Protein AF-A0A850VJ33-F1 (afdb_monomer_lite)

Sequence (63 aa):
AEEGAAAQSSRSSIPMDAEHVELVKRTMASVKLPTLGIPAWASQISEDQWKDVVQRTLQARQS

Secondary structure (DSSP, 8-state):
--SSSHHHHTTS--PPPHHHHHHHHHHHHH----GGG--HHHHHS-HHHHHHHHHHHHHHHH-

Radius of gyration: 16.08 Å; chains: 1; bounding box: 30×30×42 Å

pLDDT: mean 73.67, std 12.95, range [39.78, 89.19]

Organism: Fregata magnificens (NCBI:txid37042)

Structure (mmCIF, N/CA/C/O backbone):
data_AF-A0A850VJ33-F1
#
_entry.id   AF-A0A850VJ33-F1
#
loop_
_atom_site.group_PDB
_atom_site.id
_atom_site.type_symbol
_atom_site.label_atom_id
_atom_site.label_alt_id
_atom_site.label_comp_id
_atom_site.label_asym_id
_atom_site.label_entity_id
_atom_site.label_seq_id
_atom_site.pdbx_PDB_ins_code
_atom_site.Cartn_x
_atom_site.Cartn_y
_atom_site.Cartn_z
_atom_site.occupancy
_atom_site.B_iso_or_equiv
_atom_site.auth_seq_id
_atom_site.auth_comp_id
_atom_site.auth_asym_id
_atom_site.auth_atom_id
_atom_site.pdbx_PDB_model_num
ATOM 1 N N . ALA A 1 1 ? -8.690 -17.836 -31.749 1.00 39.78 1 ALA A N 1
ATOM 2 C CA . ALA A 1 1 ? -7.682 -18.067 -30.697 1.00 39.78 1 ALA A CA 1
ATOM 3 C C . ALA A 1 1 ? -7.105 -16.708 -30.316 1.00 39.78 1 ALA A C 1
ATOM 5 O O . ALA A 1 1 ? -6.227 -16.231 -31.015 1.00 39.78 1 ALA A O 1
ATOM 6 N N . GLU A 1 2 ? -7.659 -16.046 -29.295 1.00 48.59 2 GLU A N 1
ATOM 7 C CA . GLU A 1 2 ? -7.284 -14.668 -28.897 1.00 48.59 2 GLU A CA 1
ATOM 8 C C . GLU A 1 2 ? -6.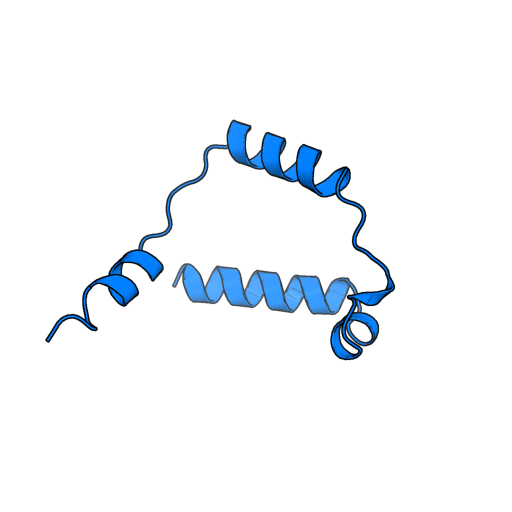988 -14.534 -27.388 1.00 48.59 2 GLU A C 1
ATOM 10 O O . GLU A 1 2 ? -6.945 -13.444 -26.839 1.00 48.59 2 GLU A O 1
ATOM 15 N N . GLU A 1 3 ? -6.708 -15.644 -26.703 1.00 48.34 3 GLU A N 1
ATOM 16 C CA . GLU A 1 3 ? -6.439 -15.678 -25.251 1.00 48.34 3 GLU A CA 1
ATOM 17 C C . GLU A 1 3 ? -4.936 -15.497 -24.912 1.00 48.34 3 GLU A C 1
ATOM 19 O O . GLU A 1 3 ? -4.529 -15.587 -23.759 1.00 48.34 3 GLU A O 1
ATOM 24 N N . GLY A 1 4 ? -4.076 -15.262 -25.915 1.00 49.84 4 GLY A N 1
ATOM 25 C CA . GLY A 1 4 ? -2.610 -15.213 -25.758 1.00 49.84 4 GLY A CA 1
ATOM 26 C C . GLY A 1 4 ? -1.981 -13.813 -25.727 1.00 49.84 4 GLY A C 1
ATOM 27 O O . GLY A 1 4 ? -0.808 -13.678 -25.377 1.00 49.84 4 GLY A O 1
ATOM 28 N N . ALA A 1 5 ? -2.721 -12.763 -26.094 1.00 49.94 5 ALA A N 1
ATOM 29 C CA . ALA A 1 5 ? -2.181 -11.402 -26.203 1.00 49.94 5 ALA A CA 1
ATOM 30 C C . ALA A 1 5 ? -2.305 -10.594 -24.895 1.00 49.94 5 ALA A C 1
ATOM 32 O O . ALA A 1 5 ? -1.385 -9.861 -24.534 1.00 49.94 5 ALA A O 1
ATOM 33 N N . ALA A 1 6 ? -3.388 -10.778 -24.129 1.00 50.34 6 ALA A N 1
ATOM 34 C CA . ALA A 1 6 ? -3.617 -10.046 -22.876 1.00 50.34 6 ALA A CA 1
ATOM 35 C C . ALA A 1 6 ? -2.602 -10.406 -21.770 1.00 50.34 6 ALA A C 1
ATOM 37 O O . ALA A 1 6 ? -2.168 -9.537 -21.015 1.00 50.34 6 ALA A O 1
ATOM 38 N N . ALA A 1 7 ? -2.152 -11.666 -21.717 1.00 52.47 7 ALA A N 1
ATOM 39 C CA . ALA A 1 7 ? -1.183 -12.134 -20.722 1.00 52.47 7 ALA A CA 1
ATOM 40 C C . ALA A 1 7 ? 0.240 -11.577 -20.938 1.00 52.47 7 ALA A C 1
ATOM 42 O O . ALA A 1 7 ? 1.006 -11.438 -19.984 1.00 52.47 7 ALA A O 1
ATOM 43 N N . GLN A 1 8 ? 0.603 -11.225 -22.178 1.00 50.91 8 GLN A N 1
ATOM 44 C CA . GLN A 1 8 ? 1.922 -10.657 -22.491 1.00 50.91 8 GLN A CA 1
ATOM 45 C C . GLN A 1 8 ? 2.038 -9.201 -22.027 1.00 50.91 8 GLN A C 1
ATOM 47 O O . GLN A 1 8 ? 3.082 -8.804 -21.513 1.00 50.91 8 GLN A O 1
ATOM 52 N N . SER A 1 9 ? 0.942 -8.436 -22.097 1.00 56.09 9 SER A N 1
ATOM 53 C CA . SER A 1 9 ? 0.874 -7.072 -21.556 1.00 56.09 9 SER A CA 1
ATOM 54 C C . SER A 1 9 ? 1.104 -7.031 -20.040 1.00 56.09 9 SER A C 1
ATOM 56 O O . SER A 1 9 ? 1.691 -6.075 -19.540 1.00 56.09 9 SER A O 1
ATOM 58 N N . SER A 1 10 ? 0.721 -8.083 -19.306 1.00 55.94 10 SER A N 1
ATOM 59 C CA . SER A 1 10 ? 0.915 -8.168 -17.850 1.00 55.94 10 SER A CA 1
ATOM 60 C C . SER A 1 10 ? 2.383 -8.323 -17.423 1.00 55.94 10 SER A C 1
ATOM 62 O O . SER A 1 10 ? 2.698 -8.141 -16.243 1.00 55.94 10 SER A O 1
ATOM 64 N N . ARG A 1 11 ? 3.271 -8.693 -18.358 1.00 58.34 11 ARG A N 1
ATOM 65 C CA . ARG A 1 11 ? 4.696 -8.968 -18.111 1.00 58.34 11 ARG A CA 1
ATOM 66 C C . ARG A 1 11 ? 5.609 -7.796 -18.472 1.00 58.34 11 ARG A C 1
ATOM 68 O O . ARG A 1 11 ? 6.756 -7.763 -18.037 1.00 58.34 11 ARG A O 1
ATOM 75 N N . SER A 1 12 ? 5.106 -6.819 -19.219 1.00 62.38 12 SER A N 1
ATOM 76 C CA . SER A 1 12 ? 5.807 -5.562 -19.453 1.00 62.38 12 SER A CA 1
ATOM 77 C C . SER A 1 12 ? 5.626 -4.660 -18.235 1.00 62.38 12 SER A C 1
ATOM 79 O O . SER A 1 12 ? 4.585 -4.029 -18.066 1.00 62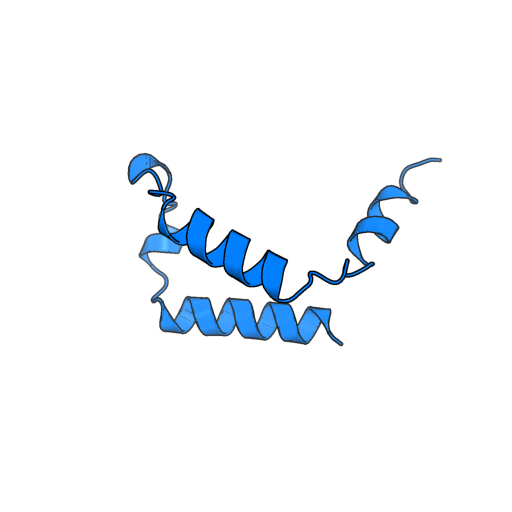.38 12 SER A O 1
ATOM 81 N N . SER A 1 13 ? 6.636 -4.605 -17.366 1.00 65.94 13 SER A N 1
ATOM 82 C CA . SER A 1 13 ? 6.716 -3.568 -16.336 1.00 65.94 13 SER A CA 1
ATOM 83 C C . SER A 1 13 ? 6.727 -2.207 -17.027 1.00 65.94 13 SER A C 1
ATOM 85 O O . SER A 1 13 ? 7.714 -1.847 -17.664 1.00 65.94 13 SER A O 1
ATOM 87 N N . ILE A 1 14 ? 5.617 -1.471 -16.947 1.00 72.62 14 ILE A N 1
ATOM 88 C CA . ILE A 1 14 ? 5.543 -0.098 -17.447 1.00 72.62 14 ILE A CA 1
ATOM 89 C C . ILE A 1 14 ? 6.341 0.757 -16.457 1.00 72.62 14 ILE A C 1
ATOM 91 O O . ILE A 1 14 ? 5.947 0.829 -15.288 1.00 72.62 14 ILE A O 1
ATOM 95 N N . PRO A 1 15 ? 7.478 1.351 -16.865 1.00 69.38 15 PRO A N 1
ATOM 96 C CA . PRO A 1 15 ? 8.265 2.171 -15.958 1.00 69.38 15 PRO A CA 1
ATOM 97 C C . PRO A 1 15 ? 7.429 3.380 -15.526 1.00 69.38 15 PRO A C 1
ATOM 99 O O . PRO A 1 15 ? 6.864 4.085 -16.360 1.00 69.38 15 PRO A O 1
ATOM 102 N N . MET A 1 16 ? 7.336 3.599 -14.216 1.00 78.38 16 MET A N 1
ATOM 103 C CA . MET A 1 16 ? 6.691 4.773 -13.635 1.00 78.38 16 MET A CA 1
ATOM 104 C C . MET A 1 16 ? 7.775 5.774 -13.245 1.00 78.38 16 MET A C 1
ATOM 106 O O . MET A 1 16 ? 8.720 5.411 -12.547 1.00 78.38 16 MET A O 1
ATOM 110 N N . ASP A 1 17 ? 7.653 7.011 -13.720 1.00 86.56 17 ASP A N 1
ATOM 111 C CA . ASP A 1 17 ? 8.610 8.075 -13.415 1.00 86.56 17 ASP A CA 1
ATOM 112 C C . ASP A 1 17 ? 8.583 8.469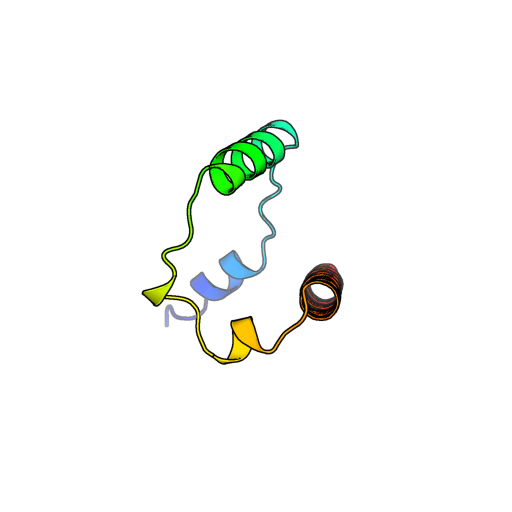 -11.923 1.00 86.56 17 ASP A C 1
ATOM 114 O O . ASP A 1 17 ? 7.564 8.298 -11.244 1.00 86.56 17 ASP A O 1
ATOM 118 N N . ALA A 1 18 ? 9.695 9.006 -11.411 1.00 84.12 18 ALA A N 1
ATOM 119 C CA . ALA A 1 18 ? 9.831 9.419 -10.017 1.00 84.12 18 ALA A CA 1
ATOM 120 C C . ALA A 1 18 ? 8.758 10.440 -9.590 1.00 84.12 18 ALA A C 1
ATOM 122 O O . ALA A 1 18 ? 8.151 10.260 -8.530 1.00 84.12 18 ALA A O 1
ATOM 123 N N . GLU A 1 19 ? 8.442 11.433 -10.428 1.00 86.19 19 GLU A N 1
ATOM 124 C CA . GLU A 1 19 ? 7.390 12.420 -10.141 1.00 86.19 19 GLU A CA 1
ATOM 125 C C . GLU A 1 19 ? 6.012 11.747 -10.040 1.00 86.19 19 GLU A C 1
ATOM 127 O O . GLU A 1 19 ? 5.206 12.044 -9.151 1.00 86.19 19 GLU A O 1
ATOM 132 N N . HIS A 1 20 ? 5.755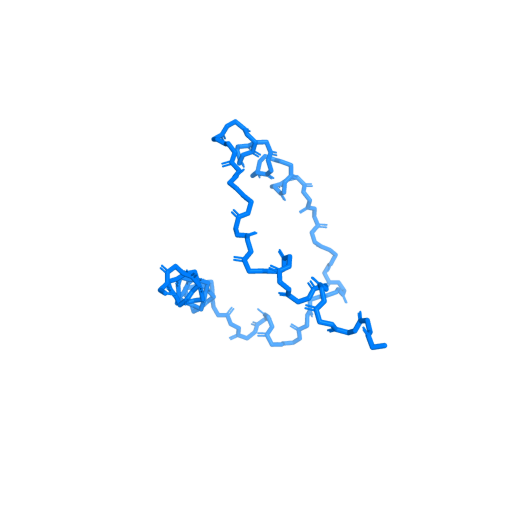 10.767 -10.910 1.00 83.50 20 HIS A N 1
ATOM 133 C CA . HIS A 1 20 ? 4.519 9.989 -10.894 1.00 83.50 20 HIS A CA 1
ATOM 134 C C . HIS A 1 20 ? 4.402 9.106 -9.644 1.00 83.50 20 HIS A C 1
ATOM 136 O O . HIS A 1 20 ? 3.310 8.980 -9.081 1.00 83.50 20 HIS A O 1
ATOM 142 N N . VAL A 1 21 ? 5.504 8.524 -9.165 1.00 86.75 21 VAL A N 1
ATOM 143 C CA . VAL A 1 21 ? 5.523 7.746 -7.916 1.00 86.75 21 VAL A CA 1
ATOM 144 C C . VAL A 1 21 ? 5.196 8.635 -6.717 1.00 86.75 21 VAL A C 1
ATOM 146 O O . VAL A 1 21 ? 4.400 8.243 -5.858 1.00 86.75 21 VAL A O 1
ATOM 149 N N . GLU A 1 22 ? 5.767 9.835 -6.644 1.00 87.38 22 GLU A N 1
ATOM 150 C CA . GLU A 1 22 ? 5.488 10.775 -5.554 1.00 87.38 22 GLU A CA 1
ATOM 151 C C . GLU A 1 22 ? 4.033 11.256 -5.560 1.00 87.38 22 GLU A C 1
ATOM 153 O O . GLU A 1 22 ? 3.397 11.311 -4.500 1.00 87.38 22 GLU A O 1
ATOM 158 N N . LEU A 1 23 ? 3.467 11.504 -6.744 1.00 88.44 23 LEU A N 1
ATOM 159 C CA . LEU A 1 23 ? 2.053 11.838 -6.901 1.00 88.44 23 LEU A CA 1
ATOM 160 C C . LEU A 1 23 ? 1.137 10.706 -6.415 1.00 88.44 23 LEU A C 1
ATOM 162 O O . LEU A 1 23 ? 0.177 10.967 -5.679 1.00 88.44 23 LEU A O 1
ATOM 166 N N . VAL A 1 24 ? 1.442 9.454 -6.771 1.00 87.88 24 VAL A N 1
ATOM 167 C CA . VAL A 1 24 ? 0.688 8.288 -6.286 1.00 87.88 24 VAL A CA 1
ATOM 168 C C . VAL A 1 24 ? 0.819 8.163 -4.776 1.00 87.88 24 VAL A C 1
ATOM 170 O O . VAL A 1 24 ? -0.199 8.032 -4.104 1.00 87.88 24 VAL A O 1
ATOM 173 N N . LYS A 1 25 ? 2.027 8.275 -4.211 1.00 86.44 25 LYS A N 1
ATOM 174 C CA . LYS A 1 25 ? 2.240 8.210 -2.754 1.00 86.44 25 LYS A CA 1
ATOM 175 C C . LYS A 1 25 ? 1.432 9.277 -2.013 1.00 86.44 25 LYS A C 1
ATOM 177 O O . LYS A 1 25 ? 0.753 8.956 -1.039 1.00 86.44 25 LYS A O 1
ATOM 182 N N . ARG A 1 26 ? 1.461 10.528 -2.486 1.00 89.19 26 ARG A N 1
ATOM 183 C CA . ARG A 1 26 ? 0.708 11.644 -1.890 1.00 89.19 26 ARG A CA 1
ATOM 184 C C . ARG A 1 26 ? -0.800 11.418 -1.964 1.00 89.19 26 ARG A C 1
ATOM 186 O O . ARG A 1 26 ? -1.509 11.638 -0.981 1.00 89.19 26 ARG A O 1
ATOM 193 N N . THR A 1 27 ? -1.280 10.981 -3.124 1.00 86.31 27 THR A N 1
ATOM 194 C CA . THR A 1 27 ? -2.704 10.712 -3.347 1.00 86.31 27 THR A CA 1
ATOM 195 C C . THR A 1 27 ? -3.167 9.546 -2.480 1.00 86.31 27 THR A C 1
ATOM 197 O O . THR A 1 27 ? -4.144 9.682 -1.750 1.00 86.31 27 THR A O 1
ATOM 200 N N . MET A 1 28 ? -2.418 8.442 -2.465 1.00 83.06 28 MET A N 1
ATOM 201 C CA . MET A 1 28 ? -2.721 7.252 -1.669 1.00 83.06 28 MET A CA 1
ATOM 202 C C . MET A 1 28 ? -2.690 7.519 -0.163 1.00 83.06 28 MET A C 1
ATOM 204 O O . MET A 1 28 ? -3.527 6.980 0.551 1.00 83.06 28 MET A O 1
ATOM 208 N N . ALA A 1 29 ? -1.809 8.397 0.326 1.00 82.19 29 ALA A N 1
ATOM 209 C CA . ALA A 1 29 ? -1.820 8.827 1.727 1.00 82.19 29 ALA A CA 1
ATOM 210 C C . ALA A 1 29 ? -3.109 9.580 2.119 1.00 82.19 29 ALA A C 1
ATOM 212 O O . ALA A 1 29 ? -3.479 9.602 3.291 1.00 82.19 29 ALA A O 1
ATOM 213 N N . SER A 1 30 ? -3.803 10.188 1.148 1.00 78.81 30 SER A N 1
ATOM 214 C CA . SER A 1 30 ? -5.094 10.862 1.361 1.00 78.81 30 SER A CA 1
ATOM 215 C C . SER A 1 30 ? -6.297 9.923 1.207 1.00 78.81 30 SER A C 1
ATOM 217 O O . SER A 1 30 ? -7.412 10.287 1.589 1.00 78.81 30 SER A O 1
ATOM 219 N N . VAL A 1 31 ? -6.098 8.714 0.671 1.00 81.69 31 VAL A N 1
ATOM 220 C CA . VAL A 1 31 ? -7.151 7.703 0.542 1.00 81.69 31 VAL A CA 1
ATOM 221 C C . VAL A 1 31 ? -7.382 7.055 1.903 1.00 81.69 31 VAL A C 1
ATOM 223 O O . VAL A 1 31 ? -6.546 6.318 2.420 1.00 81.69 31 VAL A O 1
ATOM 226 N N . LYS A 1 32 ? -8.557 7.300 2.487 1.00 73.88 32 LYS A N 1
ATOM 227 C CA . LYS A 1 32 ? -9.009 6.568 3.671 1.00 73.88 32 LYS A CA 1
ATOM 228 C C . LYS A 1 32 ? -9.605 5.240 3.226 1.00 73.88 32 LYS A C 1
ATOM 230 O O . LYS A 1 32 ? -10.648 5.218 2.576 1.00 73.88 32 LYS A O 1
ATOM 235 N N . LEU A 1 33 ? -8.947 4.140 3.582 1.00 69.69 33 LEU A N 1
ATOM 236 C CA . LEU A 1 33 ? -9.502 2.808 3.370 1.00 69.69 33 LEU A CA 1
ATOM 237 C C . LEU A 1 33 ? -10.769 2.645 4.230 1.00 69.69 33 LEU A C 1
ATOM 239 O O . LEU A 1 33 ? -10.715 2.902 5.437 1.00 69.69 33 LEU A O 1
ATOM 243 N N . PRO A 1 34 ? -11.913 2.241 3.647 1.00 74.56 34 PRO A N 1
ATOM 244 C CA . PRO A 1 34 ? -13.113 1.963 4.421 1.00 74.56 34 PRO A CA 1
ATOM 245 C C . PRO A 1 34 ? -12.853 0.762 5.335 1.00 74.56 34 PRO A C 1
ATOM 247 O O . PRO A 1 34 ? -12.495 -0.322 4.879 1.00 74.56 34 PRO A O 1
ATOM 250 N N . THR A 1 35 ? -13.064 0.947 6.635 1.00 63.50 35 THR A N 1
ATOM 251 C CA . THR A 1 35 ? -12.826 -0.074 7.670 1.00 63.50 35 THR A CA 1
ATOM 252 C C . THR A 1 35 ? -13.664 -1.341 7.477 1.00 63.50 35 THR A C 1
ATOM 254 O O . THR A 1 35 ? -13.244 -2.417 7.884 1.00 63.50 35 THR A O 1
ATOM 257 N N . LEU A 1 36 ? -14.812 -1.236 6.799 1.00 65.19 36 LEU A N 1
ATOM 258 C CA . LEU A 1 36 ? -15.700 -2.354 6.453 1.00 65.19 36 LEU A CA 1
ATOM 259 C C . LEU A 1 36 ? -15.186 -3.255 5.317 1.00 65.19 36 LEU A C 1
ATOM 261 O O . LEU A 1 36 ? -15.750 -4.323 5.098 1.00 65.19 36 LEU A O 1
ATOM 265 N N . GLY A 1 37 ? -14.148 -2.838 4.586 1.00 65.38 37 GLY A N 1
ATOM 266 C CA . GLY A 1 37 ? -13.593 -3.585 3.454 1.00 65.38 37 GLY A CA 1
ATOM 267 C C . GLY A 1 37 ? -12.286 -4.314 3.755 1.00 65.38 37 GLY A C 1
ATOM 268 O O . GLY A 1 37 ? -11.691 -4.865 2.832 1.00 65.38 37 GLY A O 1
ATOM 269 N N . ILE A 1 38 ? -11.805 -4.292 5.005 1.00 69.38 38 ILE A N 1
ATOM 270 C CA . ILE A 1 38 ? -10.542 -4.942 5.367 1.00 69.38 38 ILE A CA 1
ATOM 271 C C . ILE A 1 38 ? -10.811 -6.430 5.623 1.00 69.38 38 ILE A C 1
ATOM 273 O O . ILE A 1 38 ? -11.526 -6.771 6.567 1.00 69.38 38 ILE A O 1
ATOM 277 N N . PRO A 1 39 ? -10.271 -7.340 4.797 1.00 74.38 39 PRO A N 1
ATOM 278 C CA . PRO A 1 39 ? -10.482 -8.765 4.989 1.00 74.38 39 PRO A CA 1
ATOM 279 C C . PRO A 1 39 ? -9.748 -9.261 6.243 1.00 74.38 39 PRO A C 1
ATOM 281 O O . PRO A 1 39 ? -8.683 -8.759 6.595 1.00 74.38 39 PRO A O 1
ATOM 284 N N . ALA A 1 40 ? -10.280 -10.301 6.892 1.00 73.81 40 ALA A N 1
ATOM 285 C CA . ALA A 1 40 ? -9.754 -10.809 8.165 1.00 73.81 40 ALA A CA 1
ATOM 286 C C . ALA A 1 40 ? -8.271 -11.222 8.107 1.00 73.81 40 ALA A C 1
ATOM 288 O O . ALA A 1 40 ? -7.568 -11.145 9.110 1.00 73.81 40 ALA A O 1
ATOM 289 N N . TRP A 1 41 ? -7.772 -11.650 6.944 1.00 75.00 41 TRP A N 1
ATOM 290 C CA . TRP A 1 41 ? -6.353 -11.965 6.761 1.00 75.00 41 TRP A CA 1
ATOM 291 C C . TRP A 1 41 ? -5.460 -10.715 6.846 1.00 75.00 41 TRP A C 1
ATOM 293 O O . TRP A 1 41 ? -4.348 -10.805 7.356 1.00 75.00 41 TRP A O 1
ATOM 303 N N . ALA A 1 42 ? -5.944 -9.544 6.417 1.00 76.38 42 ALA A N 1
ATOM 304 C CA . ALA A 1 42 ? -5.183 -8.294 6.445 1.00 76.38 42 ALA A CA 1
ATOM 305 C C . ALA A 1 42 ? -5.059 -7.732 7.868 1.00 76.38 42 ALA A C 1
ATOM 307 O O . ALA A 1 42 ? -4.064 -7.096 8.187 1.00 76.38 42 ALA A O 1
ATOM 308 N N . SER A 1 43 ? -6.026 -8.022 8.745 1.00 72.56 43 SER A N 1
ATOM 309 C CA . SER A 1 43 ? -5.914 -7.715 10.178 1.00 72.56 43 SER A CA 1
ATOM 310 C C . SER A 1 43 ? -4.981 -8.662 10.939 1.00 72.56 43 SER A C 1
ATOM 312 O O . SER A 1 43 ? -4.546 -8.319 12.032 1.00 72.56 43 SER A O 1
ATOM 314 N N . GLN A 1 44 ? -4.689 -9.849 10.398 1.00 80.75 44 GLN A N 1
ATOM 315 C CA . GLN A 1 44 ? -3.828 -10.852 11.041 1.00 80.75 44 GLN A CA 1
ATOM 316 C C . GLN A 1 44 ? -2.353 -10.727 10.641 1.00 80.75 44 GLN A C 1
ATOM 318 O O . GLN A 1 44 ? -1.487 -11.305 11.294 1.00 80.75 44 GLN A O 1
ATOM 323 N N . ILE A 1 45 ? -2.058 -9.980 9.577 1.00 80.88 45 ILE A N 1
ATOM 324 C CA . ILE A 1 45 ? -0.697 -9.732 9.110 1.00 80.88 45 ILE A CA 1
ATOM 325 C C . ILE A 1 45 ? -0.175 -8.437 9.735 1.00 80.88 45 ILE A C 1
ATOM 327 O O . ILE A 1 45 ? -0.729 -7.359 9.531 1.00 80.88 45 ILE A O 1
ATOM 331 N N . SER A 1 46 ? 0.935 -8.540 10.466 1.00 82.56 46 SER A N 1
ATOM 332 C CA . SER A 1 46 ? 1.691 -7.376 10.931 1.00 82.56 46 SER A CA 1
ATOM 333 C C . SER A 1 46 ? 2.270 -6.591 9.752 1.00 82.56 46 SER A C 1
ATOM 335 O O . SER A 1 46 ? 2.636 -7.173 8.732 1.00 82.56 46 SER A O 1
ATOM 337 N N . GLU A 1 47 ? 2.448 -5.277 9.911 1.00 78.88 47 GLU A N 1
ATOM 338 C CA . GLU A 1 47 ? 3.018 -4.417 8.861 1.00 78.88 47 GLU A CA 1
ATOM 339 C C . GLU A 1 47 ? 4.397 -4.906 8.371 1.00 78.88 47 GLU A C 1
ATOM 341 O O . GLU A 1 47 ? 4.701 -4.835 7.183 1.00 78.88 47 GLU A O 1
ATOM 346 N N . ASP A 1 48 ? 5.205 -5.462 9.277 1.00 84.00 48 ASP A N 1
ATOM 347 C CA . ASP A 1 48 ? 6.503 -6.081 8.983 1.00 84.00 48 ASP A CA 1
ATOM 348 C C . ASP A 1 48 ? 6.379 -7.315 8.068 1.00 84.00 48 ASP A C 1
ATOM 350 O O . ASP A 1 48 ? 7.042 -7.411 7.038 1.00 84.00 48 ASP A O 1
ATOM 354 N N . GLN A 1 49 ? 5.431 -8.205 8.374 1.00 84.75 49 GLN A N 1
ATOM 355 C CA . GLN A 1 49 ? 5.141 -9.389 7.562 1.00 84.75 49 GLN A CA 1
ATOM 356 C C . GLN A 1 49 ? 4.592 -9.008 6.182 1.00 84.75 49 GLN A C 1
ATOM 358 O O . GLN A 1 49 ? 4.937 -9.627 5.177 1.00 84.75 49 GLN A O 1
ATOM 363 N N . TRP A 1 50 ? 3.767 -7.960 6.104 1.00 82.62 50 TRP A N 1
ATOM 364 C CA . TRP A 1 50 ? 3.289 -7.436 4.824 1.00 82.62 50 TRP A CA 1
ATOM 365 C C . TRP A 1 50 ? 4.431 -6.867 3.973 1.00 82.62 50 TRP A C 1
ATOM 367 O O . TRP A 1 50 ? 4.491 -7.128 2.770 1.00 82.62 50 TRP A O 1
ATOM 377 N N . LYS A 1 51 ? 5.354 -6.117 4.589 1.00 84.88 51 LYS A N 1
ATOM 378 C CA . LYS A 1 51 ? 6.540 -5.574 3.911 1.00 84.88 51 LYS A CA 1
ATOM 379 C C . LYS A 1 51 ? 7.396 -6.688 3.306 1.00 84.88 51 LYS A C 1
ATOM 381 O O . LYS A 1 51 ? 7.760 -6.558 2.137 1.00 84.88 51 LYS A O 1
ATOM 386 N N . ASP A 1 52 ? 7.624 -7.784 4.035 1.00 87.69 52 ASP A N 1
ATOM 387 C CA . ASP A 1 52 ? 8.353 -8.953 3.517 1.00 87.69 52 ASP A CA 1
ATOM 388 C C . ASP A 1 52 ? 7.663 -9.549 2.280 1.00 87.69 52 ASP A C 1
ATOM 390 O O . ASP A 1 52 ? 8.290 -9.707 1.232 1.00 87.69 52 ASP A O 1
ATOM 394 N N . VAL A 1 53 ? 6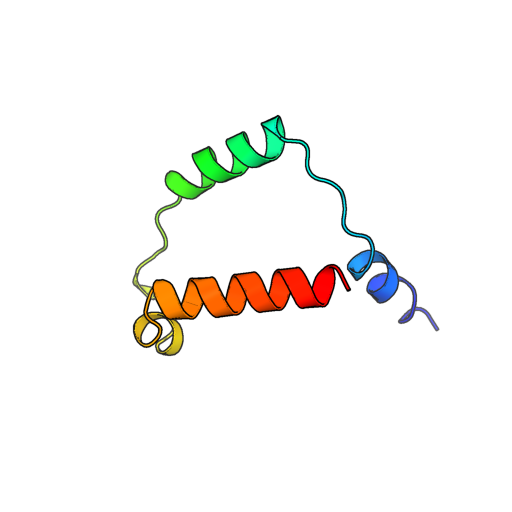.346 -9.783 2.345 1.00 83.62 53 VAL A N 1
ATOM 395 C CA . VAL A 1 53 ? 5.564 -10.324 1.216 1.00 83.62 53 VAL A CA 1
ATOM 396 C C . VAL A 1 53 ? 5.663 -9.426 -0.021 1.00 83.62 53 VAL A C 1
ATOM 398 O O . VAL A 1 53 ? 5.865 -9.924 -1.135 1.00 83.62 53 VAL A O 1
ATOM 401 N N . VAL A 1 54 ? 5.551 -8.107 0.155 1.00 84.94 54 VAL A N 1
ATOM 402 C CA . VAL A 1 54 ? 5.676 -7.138 -0.943 1.00 84.94 54 VAL A CA 1
ATOM 403 C C . VAL A 1 54 ? 7.088 -7.160 -1.527 1.00 84.94 54 VAL A C 1
ATOM 405 O O . VAL A 1 54 ? 7.231 -7.247 -2.747 1.00 84.94 54 VAL A O 1
ATOM 408 N N . GLN A 1 55 ? 8.127 -7.138 -0.689 1.00 83.88 55 GLN A N 1
ATOM 409 C CA . GLN A 1 55 ? 9.521 -7.193 -1.138 1.00 83.88 55 GLN A CA 1
ATOM 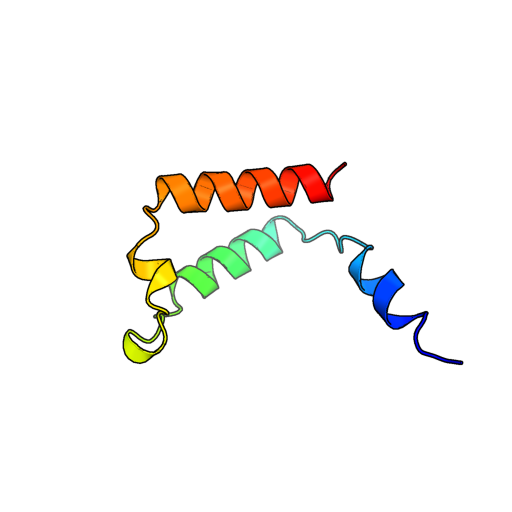410 C C . GLN A 1 55 ? 9.812 -8.477 -1.917 1.00 83.88 55 GLN A C 1
ATOM 412 O O . GLN A 1 55 ? 10.336 -8.407 -3.030 1.00 83.88 55 GLN A O 1
ATOM 417 N N . ARG A 1 56 ? 9.394 -9.635 -1.397 1.00 86.19 56 ARG A N 1
ATOM 418 C CA . ARG A 1 56 ? 9.578 -10.933 -2.061 1.00 86.19 56 ARG A CA 1
ATOM 419 C C . ARG A 1 56 ? 8.869 -10.991 -3.408 1.00 86.19 56 ARG A C 1
ATOM 421 O O . ARG A 1 56 ? 9.427 -11.494 -4.380 1.00 86.19 56 ARG A O 1
ATOM 428 N N . THR A 1 57 ? 7.658 -10.441 -3.482 1.00 80.56 57 THR A N 1
ATOM 429 C CA . THR A 1 57 ? 6.878 -10.381 -4.726 1.00 80.56 57 THR A CA 1
ATOM 430 C C . THR A 1 57 ? 7.535 -9.458 -5.757 1.00 80.56 57 THR A C 1
ATOM 432 O O . THR A 1 57 ? 7.605 -9.810 -6.934 1.00 80.56 57 THR A O 1
ATOM 435 N N . LEU A 1 58 ? 8.060 -8.302 -5.332 1.00 81.56 58 LEU A N 1
ATOM 436 C CA . LEU A 1 58 ? 8.794 -7.381 -6.206 1.00 81.56 58 LEU A CA 1
ATOM 437 C C . LEU A 1 58 ? 10.091 -8.009 -6.734 1.00 81.56 58 LEU A C 1
ATOM 439 O O . LEU A 1 58 ? 10.357 -7.932 -7.932 1.00 81.56 58 LEU A O 1
ATOM 443 N N . GLN A 1 59 ? 10.855 -8.689 -5.874 1.00 81.69 59 GLN A N 1
ATOM 444 C CA . GLN A 1 59 ? 12.081 -9.392 -6.267 1.00 81.69 59 GLN A CA 1
ATOM 445 C C . GLN A 1 59 ? 11.809 -10.533 -7.255 1.00 81.69 59 GLN A C 1
ATOM 447 O O . GLN A 1 59 ? 12.490 -10.632 -8.275 1.00 81.69 59 GLN A O 1
ATOM 452 N N . ALA A 1 60 ? 10.785 -11.354 -6.999 1.00 80.31 60 ALA A N 1
ATOM 453 C CA . ALA A 1 60 ? 10.386 -12.439 -7.898 1.00 80.31 60 ALA A CA 1
ATOM 454 C C . ALA A 1 60 ? 9.925 -11.928 -9.273 1.00 80.31 60 ALA A C 1
ATOM 456 O O . ALA A 1 60 ? 10.076 -12.625 -10.270 1.00 80.31 60 ALA A O 1
ATOM 457 N N . ARG A 1 61 ? 9.374 -10.709 -9.336 1.00 70.31 61 ARG A N 1
ATOM 458 C CA . ARG A 1 61 ? 8.950 -10.064 -10.587 1.00 70.31 61 ARG A CA 1
ATOM 459 C C . ARG A 1 61 ? 10.097 -9.394 -11.349 1.00 70.31 61 ARG A C 1
ATOM 461 O O . ARG A 1 61 ? 9.974 -9.190 -12.552 1.00 70.31 61 ARG A O 1
ATOM 468 N N . GLN A 1 62 ? 11.172 -9.021 -10.654 1.00 64.88 62 GLN A N 1
ATOM 469 C CA . GLN A 1 62 ? 12.401 -8.483 -11.250 1.00 64.88 62 GLN A CA 1
ATOM 470 C C . GLN A 1 62 ? 13.376 -9.568 -11.737 1.00 64.88 62 GLN A C 1
ATOM 472 O O . GLN A 1 62 ? 14.371 -9.212 -12.367 1.00 64.88 62 GLN A O 1
ATOM 477 N N . SER A 1 63 ? 13.114 -10.844 -11.426 1.00 54.59 63 SER A N 1
ATOM 478 C CA . SER A 1 63 ? 13.934 -11.997 -11.829 1.00 54.59 63 SER A CA 1
ATOM 479 C C . SER A 1 63 ? 13.518 -12.577 -13.180 1.00 54.59 63 SER A C 1
ATOM 481 O O . SER A 1 63 ? 12.310 -12.527 -13.509 1.00 54.59 63 SER A O 1
#

Foldseek 3Di:
DPPPPVVVVVLPPDDDDPVRVVVCVVVVVVDDDDPVPQDPVNVVDDPVNVVVVVVVVVVVSVD

InterPro domains:
  IPR009685 Male enhanced antigen 1 [PTHR17005] (2-63)